Protein AF-A0A2V6UAX1-F1 (afdb_monomer_lite)

Secondary structure (DSSP, 8-state):
-HHHHHHHTT-SS-EEEEEEEEEE-SS-SSEEEEEEEEEEEEEE-TTT--EEEEEEEEEEEEEEEEEETTHHHHHHHHHHHHHHHHHHHHTT--

Radius of gyration: 15.56 Å; chains: 1; bounding box: 38×21×41 Å

Foldseek 3Di:
DQLVVLLVVPDPAWDKDKDWPDWAQPDPDQWGQWTFTWMKIFTAGNPPRDTPDIDGGDGDIDGQHTDGPDPVSVVSSVVSVCCVGCVVVVVVDD

pLDDT: mean 83.96, std 11.51, range [48.22, 97.56]

Structure (mmCIF, N/CA/C/O backbone):
data_AF-A0A2V6UAX1-F1
#
_entry.id   AF-A0A2V6UAX1-F1
#
loop_
_atom_site.group_PDB
_atom_site.id
_atom_site.type_symbol
_atom_site.label_atom_id
_atom_site.label_alt_id
_atom_site.label_comp_id
_atom_site.label_asym_id
_atom_site.label_entity_id
_atom_site.label_seq_id
_atom_site.pdbx_PDB_ins_code
_atom_site.Cartn_x
_atom_site.Cartn_y
_atom_site.Cartn_z
_atom_site.occupancy
_atom_site.B_iso_or_equiv
_atom_site.auth_seq_id
_atom_site.auth_comp_id
_atom_site.auth_asym_id
_atom_site.auth_atom_id
_atom_site.pdbx_PDB_model_num
ATOM 1 N N . MET A 1 1 ? 4.458 3.124 18.837 1.00 69.50 1 MET A N 1
ATOM 2 C CA . MET A 1 1 ? 4.682 4.049 17.703 1.00 69.50 1 MET A CA 1
ATOM 3 C C . MET A 1 1 ? 3.397 4.457 16.974 1.00 69.50 1 MET A C 1
ATOM 5 O O . MET A 1 1 ? 2.953 5.569 17.194 1.00 69.50 1 MET A O 1
ATOM 9 N N . ALA A 1 2 ? 2.751 3.615 16.149 1.00 67.81 2 ALA A N 1
ATOM 10 C CA . ALA A 1 2 ? 1.565 4.032 15.367 1.00 67.81 2 ALA A CA 1
ATOM 11 C C . ALA A 1 2 ? 0.388 4.528 16.235 1.00 67.81 2 ALA A C 1
ATOM 13 O O . ALA A 1 2 ? -0.114 5.626 16.029 1.00 67.81 2 ALA A O 1
ATOM 14 N N . ALA A 1 3 ? 0.003 3.761 17.261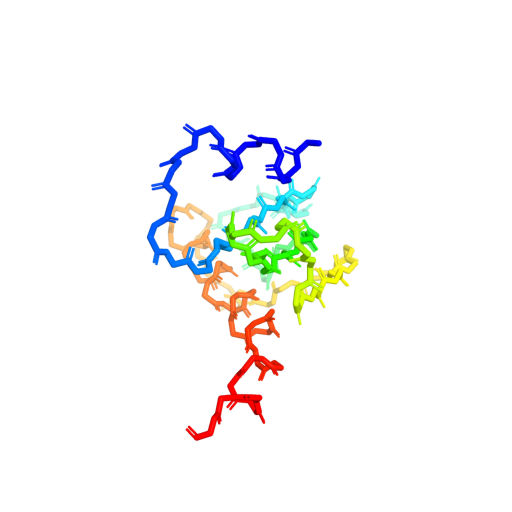 1.00 66.94 3 ALA A N 1
ATOM 15 C CA . ALA A 1 3 ? -1.060 4.157 18.188 1.00 66.94 3 ALA A CA 1
ATOM 16 C C . ALA A 1 3 ? -0.714 5.418 19.006 1.00 66.94 3 ALA A C 1
ATOM 18 O O . ALA A 1 3 ? -1.602 6.194 19.334 1.00 66.94 3 ALA A O 1
ATOM 19 N N . GLU A 1 4 ? 0.565 5.654 19.315 1.00 71.25 4 GLU A N 1
ATOM 20 C CA . GLU A 1 4 ? 1.012 6.862 20.030 1.00 71.25 4 GLU A CA 1
ATOM 21 C C . GLU A 1 4 ? 0.896 8.105 19.144 1.00 71.25 4 GLU A C 1
ATOM 23 O O . GLU A 1 4 ? 0.366 9.120 19.591 1.00 71.25 4 GLU A O 1
ATOM 28 N N . ILE A 1 5 ? 1.310 8.004 17.874 1.00 72.56 5 ILE A N 1
ATOM 29 C CA . ILE A 1 5 ? 1.138 9.071 16.879 1.00 72.56 5 ILE A CA 1
ATOM 30 C C . ILE A 1 5 ? -0.351 9.391 16.724 1.00 72.56 5 ILE A C 1
ATOM 32 O O . ILE A 1 5 ? -0.742 10.547 16.847 1.00 72.56 5 ILE A O 1
ATOM 36 N N . LEU A 1 6 ? -1.203 8.380 16.541 1.00 70.69 6 LEU A N 1
ATOM 37 C CA . LEU A 1 6 ? -2.638 8.601 16.335 1.00 70.69 6 LEU A CA 1
ATOM 38 C C . LEU A 1 6 ? -3.339 9.177 17.577 1.00 70.69 6 LEU A C 1
ATOM 40 O O . LEU A 1 6 ? -4.178 10.065 17.442 1.00 70.69 6 LEU A O 1
ATOM 44 N N . ARG A 1 7 ? -2.946 8.761 18.790 1.00 68.69 7 ARG A N 1
ATOM 45 C CA . ARG A 1 7 ? -3.446 9.354 20.047 1.00 68.69 7 ARG A CA 1
ATOM 46 C C . ARG A 1 7 ? -3.057 10.823 20.200 1.00 68.69 7 ARG A C 1
ATOM 48 O O . ARG A 1 7 ? -3.847 11.600 20.730 1.00 68.69 7 ARG A O 1
ATOM 55 N N . SER A 1 8 ? -1.874 11.218 19.724 1.00 71.81 8 SER A N 1
ATOM 56 C CA . SER A 1 8 ? -1.436 12.620 19.782 1.00 71.81 8 SER A CA 1
ATOM 57 C C . SER A 1 8 ? -2.272 13.557 18.901 1.00 71.81 8 SER A C 1
ATOM 59 O O . SER A 1 8 ? -2.341 14.751 19.179 1.00 71.81 8 SER A O 1
ATOM 61 N N . VAL A 1 9 ? -2.947 13.020 17.878 1.00 70.56 9 VAL A N 1
ATOM 62 C CA . VAL A 1 9 ? -3.659 13.811 16.860 1.00 70.56 9 VAL A CA 1
ATOM 63 C C . VAL A 1 9 ? -5.136 14.049 17.233 1.00 70.56 9 VAL A C 1
ATOM 65 O O . VAL A 1 9 ? -5.801 14.824 16.560 1.00 70.56 9 VAL A O 1
ATOM 68 N N . LYS A 1 10 ? -5.646 13.452 18.330 1.00 69.44 10 LYS A N 1
ATOM 69 C CA . LYS A 1 10 ? -7.059 13.550 18.775 1.00 69.44 10 LYS A CA 1
ATOM 70 C C . LYS A 1 10 ? -8.051 13.371 17.614 1.00 69.44 10 LYS A C 1
ATOM 72 O O . LYS A 1 10 ? -8.859 14.246 17.332 1.00 69.44 10 LYS A O 1
ATOM 77 N N . LEU A 1 11 ? -7.936 12.251 16.907 1.00 70.31 11 LEU A N 1
ATOM 78 C CA . LEU A 1 11 ? -8.781 11.962 15.752 1.00 70.31 11 LEU A CA 1
ATOM 79 C C . LEU A 1 11 ? -10.218 11.647 16.186 1.00 70.31 11 LEU A C 1
ATOM 81 O O . LEU A 1 11 ? -10.429 10.790 17.042 1.00 70.31 11 LEU A O 1
ATOM 85 N N . ASP A 1 12 ? -11.191 12.270 15.524 1.00 72.88 12 ASP A N 1
ATOM 86 C CA . ASP A 1 12 ? -12.625 12.007 15.724 1.00 72.88 12 ASP A CA 1
ATOM 87 C C . ASP A 1 12 ? -13.109 10.738 14.986 1.00 72.88 12 ASP A C 1
ATOM 89 O O . ASP A 1 12 ? -14.280 10.369 15.057 1.00 72.88 12 ASP A O 1
ATOM 93 N N . ALA A 1 13 ? -12.211 10.060 14.259 1.00 78.00 13 ALA A N 1
ATOM 94 C CA . ALA A 1 13 ? -12.488 8.871 13.455 1.00 78.00 13 ALA A CA 1
ATOM 95 C C . ALA A 1 13 ? -11.294 7.897 13.430 1.00 78.00 13 ALA A C 1
ATOM 97 O O . ALA A 1 13 ? -10.191 8.221 13.877 1.00 78.00 13 ALA A O 1
ATOM 98 N N . ALA A 1 14 ? -11.517 6.694 12.885 1.00 81.50 14 ALA A N 1
ATOM 99 C CA . ALA A 1 14 ? -10.472 5.692 12.672 1.00 81.50 14 ALA A CA 1
ATOM 100 C C . ALA A 1 14 ? -9.265 6.276 11.922 1.00 81.50 14 ALA A C 1
ATOM 102 O O . ALA A 1 14 ? -9.403 6.889 10.863 1.00 81.50 14 ALA A O 1
ATOM 103 N N . GLY A 1 15 ? -8.072 6.073 12.481 1.00 87.38 15 GLY A N 1
ATOM 104 C CA . GLY A 1 15 ? -6.824 6.601 11.944 1.00 87.38 15 GLY A CA 1
ATOM 105 C C . GLY A 1 15 ? -6.087 5.564 11.108 1.0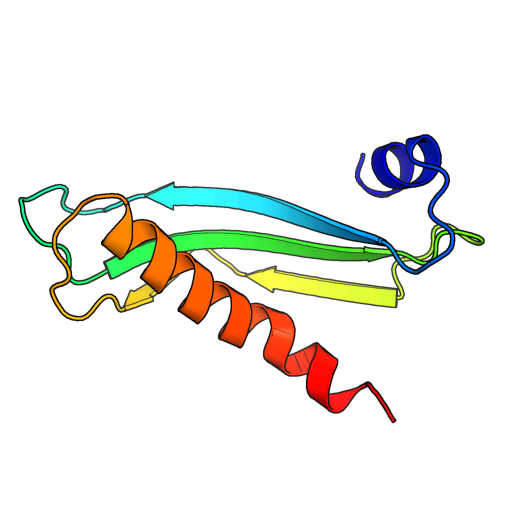0 87.38 15 GLY A C 1
ATOM 106 O O . GLY A 1 15 ? -5.753 4.489 11.609 1.00 87.38 15 GLY A O 1
ATOM 107 N N . LEU A 1 16 ? -5.805 5.888 9.845 1.00 89.88 16 LEU A N 1
ATOM 108 C CA . LEU A 1 16 ? -4.971 5.064 8.974 1.00 89.88 16 LEU A CA 1
ATOM 109 C C . LEU A 1 16 ? -3.507 5.483 9.116 1.00 89.88 16 LEU A C 1
ATOM 111 O O . LEU A 1 16 ? -3.109 6.569 8.702 1.00 89.88 16 LEU A O 1
ATOM 115 N N . PHE A 1 17 ? -2.697 4.607 9.698 1.00 90.44 17 PHE A N 1
ATOM 116 C CA . PHE A 1 17 ? -1.251 4.760 9.766 1.00 90.44 17 PHE A CA 1
ATOM 117 C C . PHE A 1 17 ? -0.589 3.928 8.669 1.00 90.44 17 PHE A C 1
ATOM 119 O O . PHE A 1 17 ? -0.857 2.733 8.546 1.00 90.44 17 PHE A O 1
ATOM 126 N N . MET A 1 18 ? 0.328 4.536 7.920 1.00 93.25 18 MET A N 1
ATOM 127 C CA . MET A 1 18 ? 1.147 3.842 6.930 1.00 93.25 18 MET A CA 1
ATOM 128 C C . MET A 1 18 ? 2.626 4.070 7.205 1.00 93.25 18 MET A C 1
ATOM 130 O O . MET A 1 18 ? 3.057 5.180 7.511 1.00 93.25 18 MET A O 1
ATOM 134 N N . ARG A 1 19 ? 3.416 3.012 7.044 1.00 94.69 19 ARG A N 1
ATOM 135 C CA . ARG A 1 19 ? 4.874 3.070 7.090 1.00 94.69 19 ARG A CA 1
ATOM 136 C C . ARG A 1 19 ? 5.436 2.471 5.817 1.00 94.69 19 ARG A C 1
ATOM 138 O O . ARG A 1 19 ? 5.436 1.252 5.658 1.00 94.69 19 ARG A O 1
ATOM 145 N N . VAL A 1 20 ? 5.966 3.326 4.952 1.00 96.06 20 VAL A N 1
ATOM 146 C CA . VAL A 1 20 ? 6.768 2.899 3.805 1.00 96.06 20 VAL A CA 1
ATOM 147 C C . VAL A 1 20 ? 8.131 2.445 4.325 1.00 96.06 20 VAL A C 1
ATOM 149 O O . VAL A 1 20 ? 8.834 3.200 4.992 1.00 96.06 20 VAL A O 1
ATOM 152 N N . ARG A 1 21 ? 8.474 1.178 4.080 1.00 96.31 21 ARG A N 1
ATOM 153 C CA . ARG A 1 21 ? 9.753 0.569 4.482 1.00 96.31 21 ARG A CA 1
ATOM 154 C C . ARG A 1 21 ? 10.775 0.567 3.347 1.00 96.31 21 ARG A C 1
ATOM 156 O O . ARG A 1 21 ? 11.969 0.613 3.614 1.00 96.31 21 ARG A O 1
ATOM 163 N N . ARG A 1 22 ? 10.312 0.501 2.095 1.00 96.31 22 ARG A N 1
ATOM 164 C CA . ARG A 1 22 ? 11.152 0.575 0.891 1.00 96.31 22 ARG A CA 1
ATOM 165 C C . ARG A 1 22 ? 10.365 1.224 -0.235 1.00 96.31 22 ARG A C 1
ATOM 167 O O . ARG A 1 22 ? 9.195 0.886 -0.409 1.00 96.31 22 ARG A O 1
ATOM 174 N N . TRP A 1 23 ? 11.031 2.105 -0.966 1.00 94.62 23 TRP A N 1
ATOM 175 C CA . TRP A 1 23 ? 10.554 2.718 -2.196 1.00 94.62 23 TRP A CA 1
ATOM 176 C C . TRP A 1 23 ? 11.773 3.005 -3.064 1.00 94.62 23 TRP A C 1
ATOM 178 O O . TRP A 1 23 ? 12.559 3.897 -2.750 1.00 94.62 23 TRP A O 1
ATOM 188 N N . GLU A 1 24 ? 12.003 2.177 -4.075 1.00 92.25 24 GLU A N 1
ATOM 189 C CA . GLU A 1 24 ? 13.265 2.193 -4.812 1.00 92.25 24 GLU A CA 1
ATOM 190 C C . GLU A 1 24 ? 13.069 1.804 -6.270 1.00 92.25 24 GLU A C 1
ATOM 192 O O . GLU A 1 24 ? 12.428 0.797 -6.572 1.00 92.25 24 GLU A O 1
ATOM 197 N N . PHE A 1 25 ? 13.683 2.571 -7.166 1.00 89.12 25 PHE A N 1
ATOM 198 C CA . PHE A 1 25 ? 13.796 2.228 -8.576 1.00 89.12 25 PHE A CA 1
ATOM 199 C C . PHE A 1 25 ? 15.035 1.343 -8.777 1.00 89.12 25 PHE A C 1
ATOM 201 O O . PHE A 1 25 ? 16.149 1.852 -8.642 1.00 89.12 25 PHE A O 1
ATOM 208 N N . PRO A 1 26 ? 14.881 0.039 -9.088 1.00 82.62 26 PRO A N 1
ATOM 209 C CA . PRO A 1 26 ? 16.015 -0.886 -9.175 1.00 82.62 26 PRO A CA 1
ATOM 210 C C . PRO A 1 26 ? 16.972 -0.546 -10.327 1.00 82.62 26 PRO A C 1
ATOM 212 O O . PRO A 1 26 ? 18.163 -0.838 -10.251 1.00 82.62 26 PRO A O 1
ATOM 215 N N . TYR A 1 27 ? 16.459 0.111 -11.372 1.00 81.94 27 TYR A N 1
ATOM 216 C CA . TYR A 1 27 ? 17.222 0.563 -12.532 1.00 81.94 27 TYR A CA 1
ATOM 217 C C . TYR A 1 27 ? 16.881 2.033 -12.821 1.00 81.94 27 TYR A C 1
ATOM 219 O O . TYR A 1 27 ? 15.968 2.305 -13.602 1.00 81.94 27 TYR A O 1
ATOM 227 N N . PRO A 1 28 ? 17.566 3.004 -12.189 1.00 67.00 28 PRO A N 1
ATOM 228 C CA . PRO A 1 28 ? 17.255 4.422 -12.341 1.00 67.00 28 PRO A CA 1
ATOM 229 C C . PRO A 1 28 ? 17.763 4.952 -13.694 1.00 67.00 28 PRO A C 1
ATOM 231 O O . PRO A 1 28 ? 18.748 5.684 -13.768 1.00 67.00 28 PRO A O 1
ATOM 234 N N . THR A 1 29 ? 17.117 4.541 -14.787 1.00 76.81 29 THR A N 1
ATOM 235 C CA . THR A 1 29 ? 17.331 5.108 -16.128 1.00 76.81 29 THR A CA 1
ATOM 236 C C . THR A 1 29 ? 16.282 6.185 -16.422 1.00 76.81 29 THR A C 1
ATOM 238 O O . THR A 1 29 ? 15.512 6.564 -15.551 1.00 76.81 29 THR A O 1
ATOM 241 N N . PHE A 1 30 ? 16.209 6.728 -17.637 1.00 73.25 30 PHE A N 1
ATOM 242 C CA . PHE A 1 30 ? 15.163 7.710 -17.961 1.00 73.25 30 PHE A CA 1
ATOM 243 C C . PHE A 1 30 ? 13.736 7.123 -17.874 1.00 73.25 30 PHE A C 1
ATOM 245 O O . PHE A 1 30 ? 12.764 7.857 -17.689 1.00 73.25 30 PHE A O 1
ATOM 252 N N . ARG A 1 31 ? 13.595 5.796 -17.985 1.00 73.62 31 ARG A N 1
ATOM 253 C CA . ARG A 1 31 ? 12.331 5.065 -17.832 1.00 73.62 31 ARG A CA 1
ATOM 254 C C . ARG A 1 31 ? 12.521 3.885 -16.894 1.00 73.62 31 ARG A C 1
ATOM 256 O O . ARG A 1 31 ? 13.612 3.329 -16.801 1.00 73.62 31 ARG A O 1
ATOM 263 N N . THR A 1 32 ? 11.452 3.496 -16.219 1.00 81.19 32 THR A N 1
ATOM 264 C CA . THR A 1 32 ? 11.446 2.279 -15.412 1.00 81.19 32 THR A CA 1
ATOM 265 C C . THR A 1 32 ? 10.166 1.505 -15.648 1.00 81.19 32 THR A C 1
ATOM 267 O O . THR A 1 32 ? 9.086 2.079 -15.793 1.00 81.19 32 THR A O 1
ATOM 270 N N . ASP A 1 33 ? 10.299 0.188 -15.676 1.00 86.50 33 ASP A N 1
ATOM 271 C CA . ASP A 1 33 ? 9.162 -0.717 -15.785 1.00 86.50 33 ASP A CA 1
ATOM 272 C C . ASP A 1 33 ? 8.612 -1.107 -14.419 1.00 86.50 33 ASP A C 1
ATOM 274 O O . ASP A 1 33 ? 7.494 -1.613 -14.335 1.00 86.50 33 ASP A O 1
ATOM 278 N N . GLU A 1 34 ? 9.360 -0.838 -13.346 1.00 89.94 34 GLU A N 1
ATOM 279 C CA . GLU A 1 34 ? 8.955 -1.187 -11.994 1.00 89.94 34 GLU A CA 1
ATOM 280 C C . GLU A 1 34 ? 9.566 -0.294 -10.908 1.00 89.94 34 GLU A C 1
ATOM 282 O O . GLU A 1 34 ? 10.580 0.384 -11.092 1.00 89.94 34 GLU A O 1
ATOM 287 N N . VAL A 1 35 ? 8.939 -0.329 -9.736 1.00 92.56 35 VAL A N 1
ATOM 288 C CA . VAL A 1 35 ? 9.494 0.166 -8.474 1.00 92.56 35 VAL A CA 1
ATOM 289 C C . VAL A 1 35 ? 9.348 -0.924 -7.415 1.00 92.56 35 VAL A C 1
ATOM 291 O O . VAL A 1 35 ? 8.329 -1.616 -7.341 1.00 92.56 35 VAL A O 1
ATOM 294 N N . ILE A 1 36 ? 10.365 -1.105 -6.579 1.00 94.88 36 ILE A N 1
ATOM 295 C CA . ILE A 1 36 ? 10.307 -2.035 -5.454 1.00 94.88 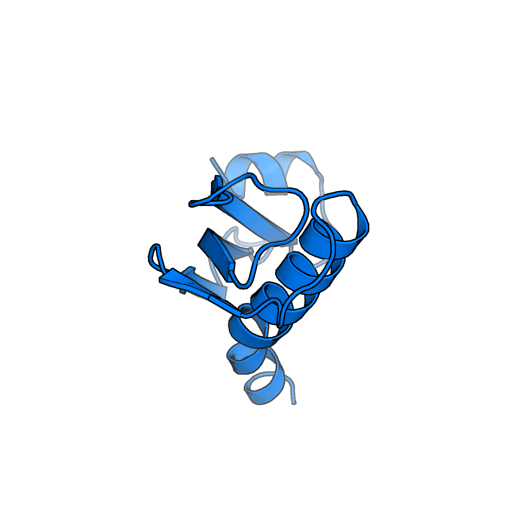36 ILE A CA 1
ATOM 296 C C . ILE A 1 36 ? 9.721 -1.293 -4.258 1.00 94.88 36 ILE A C 1
ATOM 298 O O . ILE A 1 36 ? 10.344 -0.386 -3.702 1.00 94.88 36 ILE A O 1
ATOM 302 N N . VAL A 1 37 ? 8.535 -1.723 -3.824 1.00 97.06 37 VAL A N 1
ATOM 303 C CA . VAL A 1 37 ? 7.831 -1.109 -2.693 1.00 97.06 37 VAL A CA 1
ATOM 304 C C . VAL A 1 37 ? 7.618 -2.121 -1.574 1.00 97.06 37 VAL A C 1
ATOM 306 O O . VAL A 1 37 ? 7.261 -3.276 -1.807 1.00 97.06 37 VAL A O 1
ATOM 309 N N . SER A 1 38 ? 7.803 -1.693 -0.329 1.00 97.56 38 SER A N 1
ATOM 310 C CA . SER A 1 38 ? 7.308 -2.411 0.850 1.00 97.56 38 SER A CA 1
ATOM 311 C C . SER A 1 38 ? 6.703 -1.425 1.831 1.00 97.56 38 SER A C 1
ATOM 313 O O . SER A 1 38 ? 7.267 -0.351 2.055 1.00 97.56 38 SER A O 1
ATOM 315 N N . LEU A 1 39 ? 5.568 -1.785 2.423 1.00 97.12 39 LEU A N 1
ATOM 316 C CA . LEU A 1 39 ? 4.905 -0.944 3.409 1.00 97.12 39 LEU A CA 1
ATOM 317 C C . LEU A 1 39 ? 4.059 -1.762 4.375 1.00 97.12 39 LEU A C 1
ATOM 319 O O . LEU A 1 39 ? 3.650 -2.886 4.079 1.00 97.12 39 LEU A O 1
ATOM 323 N N . ASP A 1 40 ? 3.782 -1.157 5.520 1.00 95.25 40 ASP A N 1
ATOM 324 C CA . ASP A 1 40 ? 2.790 -1.639 6.471 1.00 95.25 40 ASP A CA 1
ATOM 325 C C . ASP A 1 40 ? 1.680 -0.591 6.589 1.00 95.25 40 ASP A C 1
ATOM 327 O O . ASP A 1 40 ? 1.972 0.604 6.663 1.00 95.25 40 ASP A O 1
ATOM 331 N N . ALA A 1 41 ? 0.425 -1.032 6.626 1.00 94.44 41 ALA A N 1
ATOM 332 C CA . ALA A 1 41 ? -0.739 -0.177 6.827 1.00 94.44 41 ALA A CA 1
ATOM 333 C C . ALA A 1 41 ? -1.577 -0.714 7.990 1.00 94.44 41 ALA A C 1
ATOM 335 O O . ALA A 1 41 ? -1.807 -1.921 8.081 1.00 94.44 41 ALA A O 1
ATOM 336 N N . LEU A 1 42 ? -2.002 0.174 8.887 1.00 93.00 42 LEU A N 1
ATOM 337 C CA . LEU A 1 42 ? -2.762 -0.136 10.095 1.00 93.00 42 LEU A CA 1
ATOM 338 C C . LEU A 1 42 ? -3.935 0.834 10.208 1.00 93.00 42 LEU A C 1
ATOM 340 O O . LEU A 1 42 ? -3.725 2.044 10.193 1.00 93.00 42 LEU A O 1
ATOM 344 N N . LEU A 1 43 ? -5.146 0.317 10.379 1.00 91.00 43 LEU A N 1
ATOM 345 C CA . LEU A 1 43 ? -6.301 1.113 10.780 1.00 91.00 43 LEU A CA 1
ATOM 346 C C . LEU A 1 43 ? -6.500 0.944 12.284 1.00 91.00 43 LEU A C 1
ATOM 348 O O . LEU A 1 43 ? -6.608 -0.186 12.770 1.00 91.00 43 LEU A O 1
ATOM 352 N N . VAL A 1 44 ? -6.527 2.055 13.011 1.00 88.69 44 VAL A N 1
ATOM 353 C CA . VAL A 1 44 ? -6.611 2.069 14.474 1.00 88.69 44 VAL A CA 1
ATOM 354 C C . VAL A 1 44 ? -7.871 2.805 14.910 1.00 88.69 44 VAL A C 1
ATOM 356 O O . VAL A 1 44 ? -8.124 3.928 14.472 1.00 88.69 44 VAL A O 1
ATOM 359 N N . ASP A 1 45 ? -8.644 2.174 15.787 1.00 85.50 45 ASP A N 1
ATOM 360 C CA . ASP A 1 45 ? -9.759 2.807 16.485 1.00 85.50 45 ASP A CA 1
ATOM 361 C C . ASP A 1 45 ? -9.209 3.855 17.475 1.00 85.50 45 ASP A C 1
ATOM 363 O O . ASP A 1 45 ? -8.365 3.518 18.314 1.00 85.50 45 ASP A O 1
ATOM 367 N N . PRO A 1 46 ? -9.624 5.130 17.388 1.00 77.69 46 PRO A N 1
ATOM 368 C CA . PRO A 1 46 ? -8.996 6.212 18.141 1.00 77.69 46 PRO A CA 1
ATOM 369 C C . PRO A 1 46 ? -9.381 6.188 19.626 1.00 77.69 46 PRO A C 1
ATOM 371 O O . PRO A 1 46 ? -8.613 6.662 20.463 1.00 77.69 46 PRO A O 1
ATOM 374 N N . THR A 1 47 ? -10.539 5.615 19.965 1.00 81.62 47 THR A N 1
ATOM 375 C CA . THR A 1 47 ? -11.084 5.581 21.327 1.00 81.62 47 THR A CA 1
ATOM 376 C C . THR A 1 47 ? -10.417 4.491 22.163 1.00 81.62 47 THR A C 1
ATOM 378 O O . THR A 1 47 ? -10.000 4.728 23.295 1.00 81.62 47 THR A O 1
ATOM 381 N N . SER A 1 48 ? -10.279 3.294 21.599 1.00 83.25 48 SER A N 1
ATOM 382 C CA . SER A 1 48 ? -9.701 2.118 22.259 1.00 83.25 48 SER A CA 1
ATOM 383 C C . SER A 1 48 ? -8.204 1.946 21.980 1.00 83.25 48 SER A C 1
ATOM 385 O O . SER A 1 48 ? -7.482 1.331 22.768 1.00 83.25 48 SER A O 1
ATOM 387 N N . GLY A 1 49 ? -7.704 2.493 20.868 1.00 82.06 49 GLY A N 1
ATOM 388 C CA . GLY A 1 49 ? -6.352 2.245 20.365 1.00 82.06 49 GLY A CA 1
ATOM 389 C C . GLY A 1 49 ? -6.163 0.856 19.748 1.00 82.06 49 GLY A C 1
ATOM 390 O O . GLY A 1 49 ? -5.020 0.460 19.506 1.00 82.06 49 GLY A O 1
ATOM 391 N N . GLN A 1 50 ? -7.240 0.097 19.522 1.00 87.12 50 GLN A N 1
ATOM 392 C CA . GLN A 1 50 ? -7.163 -1.228 18.910 1.00 87.12 50 GLN A CA 1
ATOM 393 C C . GLN A 1 50 ? -6.905 -1.139 17.404 1.00 87.12 50 GLN A C 1
ATOM 395 O O . GLN A 1 50 ? -7.427 -0.267 16.714 1.00 87.12 50 GLN A O 1
ATOM 400 N N . ILE A 1 51 ? -6.116 -2.080 16.880 1.00 89.94 51 ILE A N 1
ATOM 401 C CA . ILE A 1 51 ? -5.912 -2.240 15.437 1.00 89.94 51 ILE A CA 1
ATOM 402 C C . ILE A 1 51 ? -7.101 -3.026 14.882 1.00 89.94 51 ILE A C 1
ATOM 404 O O . ILE A 1 51 ? -7.243 -4.214 15.165 1.00 89.94 51 ILE A O 1
ATOM 408 N N . VAL A 1 52 ? -7.938 -2.372 14.080 1.00 90.19 52 VAL A N 1
ATOM 409 C CA . VAL A 1 52 ? -9.152 -2.970 13.495 1.00 90.19 52 VAL A CA 1
ATOM 410 C C . VAL A 1 52 ? -8.904 -3.565 12.106 1.00 90.19 52 VAL A C 1
ATOM 412 O O . VAL A 1 52 ? -9.663 -4.415 11.641 1.00 90.19 52 VAL A O 1
ATOM 415 N N . TRP A 1 53 ? -7.817 -3.155 11.449 1.00 91.88 53 TRP A N 1
ATOM 416 C CA . TRP A 1 53 ? -7.370 -3.711 10.175 1.00 91.88 53 TRP A CA 1
ATOM 417 C C . TRP A 1 53 ? -5.864 -3.512 9.995 1.00 91.88 53 TRP A C 1
ATOM 419 O O . TRP A 1 53 ? -5.297 -2.522 10.460 1.00 91.88 53 TRP A O 1
ATOM 429 N N . GLN A 1 54 ? -5.210 -4.456 9.320 1.00 93.31 54 GLN A N 1
ATOM 430 C CA . GLN A 1 54 ? -3.790 -4.360 9.002 1.00 93.31 54 GLN A CA 1
ATOM 431 C C . GLN A 1 54 ? -3.448 -5.064 7.691 1.00 93.31 54 GLN A C 1
ATOM 433 O O . GLN A 1 54 ? -3.977 -6.136 7.395 1.00 93.31 54 GLN A O 1
ATOM 438 N N . VAL A 1 55 ? -2.482 -4.503 6.966 1.00 94.44 55 VAL A N 1
ATOM 439 C CA . VAL A 1 55 ? -1.818 -5.131 5.821 1.00 94.44 55 VAL A CA 1
ATOM 440 C C . VAL A 1 55 ? -0.311 -4.991 5.983 1.00 94.44 55 VAL A C 1
ATOM 442 O O . VAL A 1 55 ? 0.203 -3.927 6.330 1.00 94.44 55 VAL A O 1
ATOM 445 N N . ARG A 1 56 ? 0.410 -6.080 5.701 1.00 94.88 56 ARG A N 1
ATOM 446 C CA . ARG A 1 56 ? 1.865 -6.065 5.529 1.00 94.88 56 ARG A CA 1
ATOM 447 C C . ARG A 1 56 ? 2.179 -6.437 4.096 1.00 94.88 56 ARG A C 1
ATOM 449 O O . ARG A 1 56 ? 2.060 -7.602 3.719 1.00 94.88 56 ARG A O 1
ATOM 456 N N . ARG A 1 57 ? 2.603 -5.455 3.310 1.00 95.19 57 ARG A N 1
ATOM 457 C CA . ARG A 1 57 ? 3.074 -5.683 1.948 1.00 95.19 57 ARG A CA 1
ATOM 458 C C . ARG A 1 57 ? 4.574 -6.001 2.001 1.00 95.19 57 ARG A C 1
ATOM 460 O O . ARG A 1 57 ? 5.354 -5.136 2.421 1.00 95.19 57 ARG A O 1
ATOM 467 N N . PRO A 1 58 ? 5.017 -7.217 1.630 1.00 96.75 58 PRO A N 1
ATOM 468 C CA . PRO A 1 58 ? 6.444 -7.506 1.520 1.00 96.75 58 PRO A CA 1
ATOM 469 C C . PRO A 1 58 ? 7.075 -6.675 0.395 1.00 96.75 58 PRO A C 1
ATOM 471 O O . PRO A 1 58 ? 6.369 -6.101 -0.433 1.00 96.75 58 PRO A O 1
ATOM 474 N N . ALA A 1 59 ? 8.408 -6.606 0.364 1.00 96.69 59 ALA A N 1
ATOM 475 C CA . ALA A 1 59 ? 9.110 -5.989 -0.756 1.00 96.69 59 ALA A CA 1
ATOM 476 C C . ALA A 1 59 ? 8.824 -6.783 -2.028 1.00 96.69 59 ALA A C 1
ATOM 478 O O . ALA A 1 59 ? 9.220 -7.942 -2.136 1.00 96.69 59 ALA A O 1
ATOM 479 N N . LYS A 1 60 ? 8.108 -6.160 -2.961 1.00 95.88 60 LYS A N 1
ATOM 480 C CA . LYS A 1 60 ? 7.815 -6.738 -4.269 1.00 95.88 60 LYS A CA 1
ATOM 481 C C . LYS A 1 60 ? 7.668 -5.638 -5.324 1.00 95.88 60 LYS A C 1
ATOM 483 O O . LYS A 1 60 ? 7.288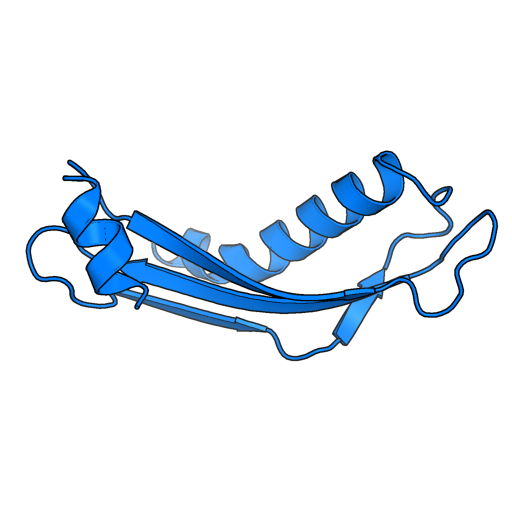 -4.515 -4.954 1.00 95.88 60 LYS A O 1
ATOM 488 N N . PRO A 1 61 ? 7.931 -5.957 -6.601 1.00 94.56 61 PRO A N 1
ATOM 489 C CA . PRO A 1 61 ? 7.749 -5.018 -7.696 1.00 94.56 61 PRO A CA 1
ATOM 490 C C . PRO A 1 61 ? 6.320 -4.476 -7.789 1.00 94.56 61 PRO A C 1
ATOM 492 O O . PRO A 1 61 ? 5.346 -5.144 -7.423 1.00 94.56 61 PRO A O 1
ATOM 495 N N . VAL A 1 62 ? 6.214 -3.246 -8.274 1.00 93.62 62 VAL A N 1
ATOM 496 C CA . VAL A 1 62 ? 4.984 -2.599 -8.731 1.00 93.62 62 VAL A CA 1
ATOM 497 C C . VAL A 1 62 ? 5.217 -2.246 -10.196 1.00 93.62 62 VAL A C 1
ATOM 499 O O . VAL A 1 62 ? 6.181 -1.527 -10.464 1.00 93.62 62 VAL A O 1
ATOM 502 N N . PRO A 1 63 ? 4.400 -2.750 -11.133 1.00 89.88 63 PRO A N 1
ATOM 503 C CA . PRO A 1 63 ? 4.585 -2.462 -12.546 1.00 89.88 63 PRO A CA 1
ATOM 504 C C . PRO A 1 63 ? 4.258 -0.995 -12.849 1.00 89.88 63 PRO A C 1
ATOM 506 O O . PRO A 1 63 ? 3.242 -0.469 -12.404 1.00 89.88 63 PRO A O 1
ATOM 509 N N . LEU A 1 64 ? 5.128 -0.348 -13.623 1.00 85.69 64 LEU A N 1
ATOM 510 C CA . LEU A 1 64 ? 5.003 1.041 -14.075 1.00 85.69 64 LEU A CA 1
ATOM 511 C C . LEU A 1 64 ? 4.895 1.167 -15.597 1.00 85.69 64 LEU A C 1
ATOM 513 O O . LEU A 1 64 ? 4.669 2.264 -16.091 1.00 85.69 64 LEU A O 1
ATOM 517 N N . HIS A 1 65 ? 5.022 0.067 -16.345 1.00 80.38 65 HIS A N 1
ATOM 518 C CA . HIS A 1 65 ? 4.772 0.015 -17.793 1.00 80.38 65 HIS A CA 1
ATOM 519 C C . HIS A 1 65 ? 5.525 1.090 -18.610 1.00 80.38 65 HIS A C 1
ATOM 521 O O . HIS A 1 65 ? 4.970 1.693 -19.531 1.00 80.38 65 HIS A O 1
ATOM 527 N N . GLY A 1 66 ? 6.795 1.338 -18.280 1.00 72.06 66 GLY A N 1
ATOM 528 C CA . GLY A 1 66 ? 7.668 2.239 -19.034 1.00 72.06 66 GLY A CA 1
ATOM 529 C C . GLY A 1 66 ? 7.424 3.734 -18.806 1.00 72.06 66 GLY A C 1
ATOM 530 O O . GLY A 1 66 ? 7.815 4.546 -19.657 1.00 72.06 66 GLY A O 1
ATOM 531 N N . VAL A 1 67 ? 6.789 4.111 -17.688 1.00 76.62 67 VAL A N 1
ATOM 532 C CA . VAL A 1 67 ? 6.641 5.513 -17.264 1.00 76.62 67 VAL A CA 1
ATOM 533 C C . VAL A 1 67 ? 8.024 6.152 -17.066 1.00 76.62 67 VAL A C 1
ATOM 535 O O . VAL A 1 67 ? 8.976 5.527 -16.590 1.00 76.62 67 VAL A O 1
ATOM 538 N N . ALA A 1 68 ? 8.149 7.416 -17.481 1.00 73.06 68 ALA A N 1
ATOM 539 C CA . ALA A 1 68 ? 9.372 8.189 -17.293 1.00 73.06 68 ALA A CA 1
ATOM 540 C C . ALA A 1 68 ? 9.650 8.394 -15.796 1.00 73.06 68 ALA A C 1
ATOM 542 O O . ALA A 1 68 ? 8.743 8.754 -15.042 1.00 73.06 68 ALA A O 1
ATOM 543 N N . ILE A 1 69 ? 10.897 8.176 -15.366 1.00 67.81 69 ILE A N 1
ATOM 544 C CA . ILE A 1 69 ? 11.267 8.324 -13.953 1.00 67.81 69 ILE A CA 1
ATOM 545 C C . ILE A 1 69 ? 11.137 9.798 -13.542 1.00 67.81 69 ILE A C 1
ATOM 547 O O . ILE A 1 69 ? 11.648 10.694 -14.212 1.00 67.81 69 ILE A O 1
ATOM 551 N N . GLY A 1 70 ? 10.433 10.041 -12.435 1.00 69.88 70 GLY A N 1
ATOM 552 C CA . GLY A 1 70 ? 10.092 11.361 -11.906 1.00 69.88 70 GLY A CA 1
ATOM 553 C C 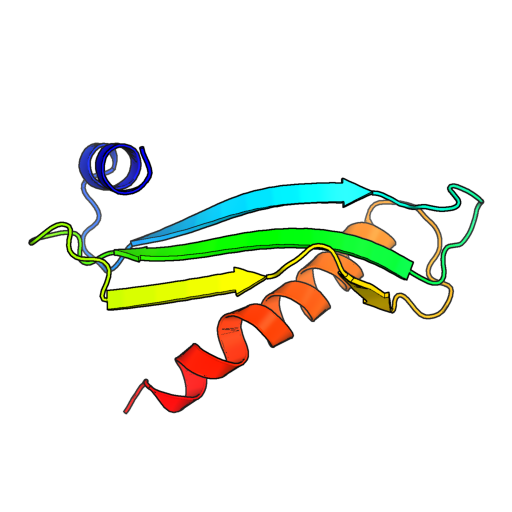. GLY A 1 70 ? 8.753 11.320 -11.166 1.00 69.88 70 GLY A C 1
ATOM 554 O O . GLY A 1 70 ? 8.204 10.244 -10.938 1.00 69.88 70 GLY A O 1
ATOM 555 N N . GLY A 1 71 ? 8.176 12.485 -10.848 1.00 70.75 71 GLY A N 1
ATOM 556 C CA . GLY A 1 71 ? 6.946 12.562 -10.041 1.00 70.75 71 GLY A CA 1
ATOM 557 C C . GLY A 1 71 ? 5.743 11.786 -10.604 1.00 70.75 71 GLY A C 1
ATOM 558 O O . GLY A 1 71 ? 4.877 11.368 -9.842 1.00 70.75 71 GLY A O 1
ATOM 559 N N . GLN A 1 72 ? 5.698 11.536 -11.918 1.00 80.88 72 GLN A N 1
ATOM 560 C CA . GLN A 1 72 ? 4.674 10.683 -12.535 1.00 80.88 72 GLN A CA 1
ATOM 561 C C . GLN A 1 72 ? 4.849 9.200 -12.183 1.00 80.88 72 GLN A C 1
ATOM 563 O O . GLN A 1 72 ? 3.862 8.539 -11.873 1.00 80.88 72 GLN A O 1
ATOM 568 N N . ALA A 1 73 ? 6.081 8.681 -12.191 1.00 85.00 73 ALA A N 1
ATOM 569 C CA . ALA A 1 73 ? 6.362 7.294 -11.818 1.00 85.00 73 ALA A CA 1
ATOM 570 C C . ALA A 1 73 ? 5.994 7.031 -10.353 1.00 85.00 73 ALA A C 1
ATOM 572 O O . ALA A 1 73 ? 5.377 6.012 -10.051 1.00 85.00 73 ALA A O 1
ATOM 573 N N . ASP A 1 74 ? 6.304 7.976 -9.463 1.00 88.00 74 ASP A N 1
ATOM 574 C CA . ASP A 1 74 ? 5.938 7.876 -8.049 1.00 88.00 74 ASP A CA 1
ATOM 575 C C . ASP A 1 74 ? 4.418 7.923 -7.837 1.00 88.00 74 ASP A C 1
ATOM 577 O O . ASP A 1 74 ? 3.886 7.165 -7.029 1.00 88.00 74 ASP A O 1
ATOM 581 N N . ALA A 1 75 ? 3.700 8.769 -8.583 1.00 89.31 75 ALA A N 1
ATOM 582 C CA . ALA A 1 75 ? 2.243 8.847 -8.495 1.00 89.31 75 ALA A CA 1
ATOM 583 C C . ALA A 1 75 ? 1.563 7.553 -8.972 1.00 89.31 75 ALA A C 1
ATOM 585 O O . ALA A 1 75 ? 0.700 7.027 -8.271 1.00 89.31 75 ALA A O 1
ATOM 586 N N . VAL A 1 76 ? 1.989 7.007 -10.117 1.00 90.06 76 VAL A N 1
ATOM 587 C CA . VAL A 1 76 ? 1.469 5.733 -10.646 1.00 90.06 76 VAL A CA 1
ATOM 588 C C . VAL A 1 76 ? 1.786 4.586 -9.686 1.00 90.06 76 VAL A C 1
ATOM 590 O O . VAL A 1 76 ? 0.907 3.794 -9.353 1.00 90.06 76 VAL A O 1
ATOM 593 N N . ALA A 1 77 ? 3.018 4.532 -9.173 1.00 92.38 77 ALA A N 1
ATOM 594 C CA . ALA A 1 77 ? 3.409 3.561 -8.159 1.00 92.38 77 ALA A CA 1
ATOM 595 C C . ALA A 1 77 ? 2.518 3.639 -6.917 1.00 92.38 77 ALA A C 1
ATOM 597 O O . ALA A 1 77 ? 2.051 2.610 -6.427 1.00 92.38 77 ALA A O 1
ATOM 598 N N . ALA A 1 78 ? 2.278 4.849 -6.407 1.00 93.62 78 ALA A N 1
ATOM 599 C CA . ALA A 1 78 ? 1.435 5.064 -5.240 1.00 93.62 78 ALA A CA 1
ATOM 600 C C . ALA A 1 78 ? 0.007 4.596 -5.506 1.00 93.62 78 ALA A C 1
ATOM 602 O O . ALA A 1 78 ? -0.555 3.885 -4.678 1.00 93.62 78 ALA A O 1
ATOM 603 N N . GLU A 1 79 ? -0.560 4.930 -6.662 1.00 93.44 79 GLU A N 1
ATOM 604 C CA . GLU A 1 79 ? -1.907 4.509 -7.034 1.00 93.44 79 GLU A CA 1
ATOM 605 C C . GLU A 1 79 ? -2.044 2.979 -7.051 1.00 93.44 79 GLU A C 1
ATOM 607 O O . GLU A 1 79 ? -2.924 2.432 -6.382 1.00 93.44 79 GLU A O 1
ATOM 612 N N . GLU A 1 80 ? -1.145 2.277 -7.741 1.00 94.12 80 GLU A N 1
ATOM 613 C CA . GLU A 1 80 ? -1.175 0.812 -7.835 1.00 94.12 80 GLU A CA 1
ATOM 614 C C . GLU A 1 80 ? -0.952 0.138 -6.476 1.00 94.12 80 GLU A C 1
ATOM 616 O O . GLU A 1 80 ? -1.652 -0.811 -6.106 1.00 94.12 80 GLU A O 1
ATOM 621 N N . VAL A 1 81 ? -0.028 0.671 -5.675 1.00 95.75 81 VAL A N 1
ATOM 622 C CA . VAL A 1 81 ? 0.210 0.196 -4.308 1.00 95.75 81 VAL A CA 1
ATOM 623 C C . VAL A 1 81 ? -1.024 0.398 -3.434 1.00 95.75 81 VAL A C 1
ATOM 625 O O . VAL A 1 81 ? -1.384 -0.505 -2.677 1.00 95.75 81 VAL A O 1
ATOM 628 N N . MET A 1 82 ? -1.691 1.548 -3.528 1.00 94.69 82 MET A N 1
ATOM 629 C CA . MET A 1 82 ? -2.873 1.836 -2.719 1.00 94.69 82 MET A CA 1
ATOM 630 C C . MET A 1 82 ? -4.082 1.003 -3.149 1.00 94.69 82 MET A C 1
ATOM 632 O O . MET A 1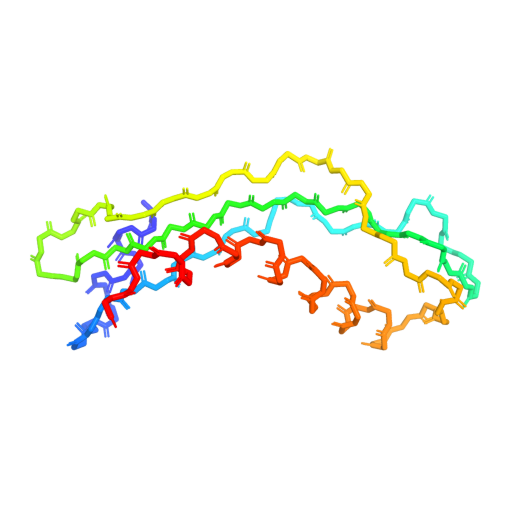 82 ? -4.804 0.528 -2.272 1.00 94.69 82 MET A O 1
ATOM 636 N N . LYS A 1 83 ? -4.271 0.743 -4.450 1.00 93.19 83 LYS A N 1
ATOM 637 C CA . LYS A 1 83 ? -5.286 -0.209 -4.941 1.00 93.19 83 LYS A CA 1
ATOM 638 C C . LYS A 1 83 ? -5.085 -1.588 -4.321 1.00 93.19 83 LYS A C 1
ATOM 640 O O . LYS A 1 83 ? -6.026 -2.159 -3.777 1.00 93.19 83 LYS A O 1
ATOM 645 N N . GLU A 1 84 ? -3.854 -2.097 -4.344 1.00 92.88 84 GLU A N 1
ATOM 646 C CA . GLU A 1 84 ? -3.510 -3.390 -3.744 1.00 92.88 84 GLU A CA 1
ATOM 647 C C . GLU A 1 84 ? -3.750 -3.399 -2.225 1.00 92.88 84 GLU A C 1
ATOM 649 O O . GLU A 1 84 ? -4.384 -4.309 -1.690 1.00 92.88 84 GLU A O 1
ATOM 654 N N . VAL A 1 85 ? -3.238 -2.386 -1.522 1.00 93.50 85 VAL A N 1
ATOM 655 C CA . VAL A 1 85 ? -3.255 -2.317 -0.055 1.00 93.50 85 VAL A CA 1
ATOM 656 C C . VAL A 1 85 ? -4.665 -2.112 0.482 1.00 93.50 85 VAL A C 1
ATOM 658 O O . VAL A 1 85 ? -4.995 -2.688 1.514 1.00 93.50 85 VAL A O 1
ATOM 661 N N . LEU A 1 86 ? -5.502 -1.321 -0.192 1.00 91.19 86 LEU A N 1
ATOM 662 C CA . LEU A 1 86 ? -6.860 -1.009 0.258 1.00 91.19 86 LEU A CA 1
ATOM 663 C C . LEU A 1 86 ? -7.921 -1.983 -0.268 1.00 91.19 86 LEU A C 1
ATOM 665 O O . LEU A 1 86 ? -9.033 -1.977 0.258 1.00 91.19 86 LEU A O 1
ATOM 669 N N . ALA A 1 87 ? -7.609 -2.850 -1.238 1.00 90.12 87 ALA A N 1
ATOM 670 C CA . ALA A 1 87 ? -8.564 -3.835 -1.758 1.00 90.12 87 ALA A CA 1
ATOM 671 C C . ALA A 1 87 ? -9.297 -4.644 -0.657 1.00 90.12 87 ALA A C 1
ATOM 673 O O . ALA A 1 87 ? -10.518 -4.793 -0.752 1.00 90.12 87 ALA A O 1
ATOM 674 N N . PRO A 1 88 ? -8.639 -5.101 0.432 1.00 84.75 88 PRO A N 1
ATOM 675 C CA . PRO A 1 88 ? -9.319 -5.836 1.502 1.00 84.75 88 PRO A CA 1
ATOM 676 C C . PRO A 1 88 ? -10.241 -4.976 2.384 1.00 84.75 88 PRO A C 1
ATOM 678 O O . PRO A 1 88 ? -11.096 -5.525 3.076 1.00 84.75 88 PRO A O 1
ATOM 681 N N . LEU A 1 89 ? -10.064 -3.648 2.410 1.00 80.81 89 LEU A N 1
ATOM 682 C CA . LEU A 1 89 ? -10.931 -2.731 3.167 1.00 80.81 89 LEU A CA 1
ATOM 683 C C . LEU A 1 89 ? -12.289 -2.558 2.485 1.00 80.81 89 LEU A C 1
ATOM 685 O O . LEU A 1 89 ? -13.309 -2.568 3.168 1.00 80.81 89 LEU A O 1
ATOM 689 N N . GLY A 1 90 ? -12.311 -2.467 1.151 1.00 65.75 90 GLY A N 1
ATOM 690 C CA . GLY A 1 90 ? -13.549 -2.310 0.377 1.00 65.75 90 GLY A CA 1
ATOM 691 C C . GLY A 1 90 ? -14.529 -3.480 0.527 1.00 65.75 90 GLY A C 1
ATOM 692 O O . GLY A 1 90 ? -15.727 -3.286 0.400 1.00 65.75 90 GLY A O 1
ATOM 693 N N . GLN A 1 91 ? -14.039 -4.678 0.863 1.00 60.53 91 GLN A N 1
ATOM 694 C CA . GLN A 1 91 ? -14.874 -5.860 1.129 1.00 60.53 91 GLN A CA 1
ATOM 695 C C . GLN A 1 91 ? -15.449 -5.903 2.554 1.00 60.53 91 GLN A C 1
ATOM 697 O O . GLN A 1 91 ? -16.260 -6.772 2.865 1.00 60.53 91 GLN A O 1
ATOM 702 N N . ARG A 1 92 ? -14.982 -5.019 3.442 1.00 56.34 92 ARG A N 1
ATOM 703 C CA . ARG A 1 92 ? -15.292 -5.032 4.879 1.00 56.34 92 ARG A CA 1
ATOM 704 C C . ARG A 1 92 ? -16.198 -3.872 5.305 1.00 56.34 92 ARG A C 1
ATOM 706 O O . ARG A 1 92 ? -16.643 -3.858 6.449 1.00 56.34 92 ARG A O 1
ATOM 713 N N . LEU A 1 93 ? -16.436 -2.911 4.414 1.00 50.31 93 LEU A N 1
ATOM 714 C CA . LEU A 1 93 ? -17.397 -1.827 4.602 1.00 50.31 93 LEU A CA 1
ATOM 715 C C . LEU A 1 93 ? -18.797 -2.337 4.193 1.00 50.31 93 LEU A C 1
ATOM 717 O O . LEU A 1 93 ? -18.893 -2.946 3.127 1.00 50.31 93 LEU A O 1
ATOM 721 N N . PRO A 1 94 ? -19.834 -2.173 5.038 1.00 48.22 94 PRO A N 1
ATOM 722 C CA . PRO A 1 94 ? -21.210 -2.551 4.707 1.00 48.22 94 PRO A CA 1
ATOM 723 C C . PRO A 1 94 ? -21.803 -1.710 3.571 1.00 48.22 94 PRO A C 1
ATOM 725 O O . PRO A 1 94 ? -21.377 -0.542 3.409 1.00 48.22 94 PRO A O 1
#

Sequence (94 aa):
MAAEILRSVKLDAAGLFMRVRRWEFPYPTFRTDEVIVSLDALLVDPTSGQIVWQVRRPAKPVPLHGVAIGGQADAVAAEEVMKEVLAPLGQRLP